Protein AF-K1TES2-F1 (afdb_monomer_lite)

Sequence (172 aa):
MFHPACIMICSFWRYPISSIPVFVVGKINDVRYAADLVERGLVDGVSMGRPLLADPDLPKKAYENRFDDITPCGSCGGRCITPEDPHHPVCKCHINPLVGHEYDYPFNPTDKPKKVLVIGAGPGGMYTAVTAAERGHDVTVWEKSKQIGGQLNLAVVSPGKQEMCKWLTHLN

Radius of gyration: 19.15 Å; chains: 1; bounding box: 44×34×57 Å

pLDDT: mean 88.58, std 12.47, range [30.67, 98.5]

Foldseek 3Di:
DDDVVQLVVQQVCCPDPDVDFFEDEDPPFAVVVQVVCCVVVSGVGYDDDQQCLLPVCVVVCVVVVVRLLRRTRQVPCPLQPDAPDPVDRQRAGPRDRCRSVVPVDDQAADPDAEEEEQEALASVSLVVQVSSVVSPHNYDYDHPDPAHHPCNVVVCVDPPRVSSVSNSVSSD

Organism: NCBI:txid408170

Structure (mmCIF, N/CA/C/O backbone):
data_AF-K1TES2-F1
#
_entry.id   AF-K1TES2-F1
#
loop_
_atom_site.group_PDB
_atom_site.id
_atom_site.type_symbol
_atom_site.label_atom_id
_atom_site.label_alt_id
_atom_site.label_comp_id
_atom_site.label_asym_id
_atom_site.label_entity_id
_atom_site.label_seq_id
_atom_site.pdbx_PDB_ins_code
_atom_site.Cartn_x
_atom_site.Cartn_y
_atom_site.Cartn_z
_atom_site.occupancy
_atom_site.B_iso_or_equiv
_atom_site.auth_seq_id
_atom_site.auth_comp_id
_atom_site.auth_asym_id
_atom_site.auth_atom_id
_atom_site.pdbx_PDB_model_num
ATOM 1 N N . MET A 1 1 ? 1.939 5.798 -16.147 1.00 30.67 1 MET A N 1
ATOM 2 C CA . MET A 1 1 ? 2.186 5.066 -17.406 1.00 30.67 1 MET A CA 1
ATOM 3 C C . MET A 1 1 ? 3.681 4.935 -17.605 1.00 30.67 1 MET A C 1
ATOM 5 O O . MET A 1 1 ? 4.369 5.948 -17.538 1.00 30.67 1 MET A O 1
ATOM 9 N N . PHE A 1 2 ? 4.181 3.711 -17.772 1.00 42.91 2 PHE A N 1
ATOM 10 C CA . PHE A 1 2 ? 5.561 3.496 -18.204 1.00 42.91 2 PHE A CA 1
ATOM 11 C C . PHE A 1 2 ? 5.757 4.035 -19.613 1.00 42.91 2 PHE A C 1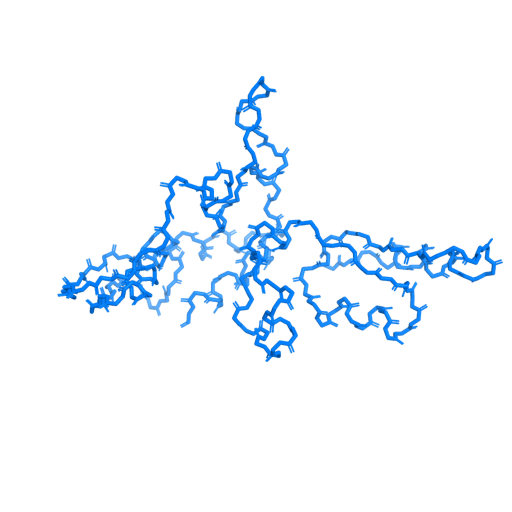
ATOM 13 O O . PHE A 1 2 ? 4.861 3.917 -20.445 1.00 42.91 2 PHE A O 1
ATOM 20 N N . HIS A 1 3 ? 6.920 4.625 -19.874 1.00 42.88 3 HIS A N 1
ATOM 21 C CA . HIS A 1 3 ? 7.287 4.973 -21.235 1.00 42.88 3 HIS A CA 1
ATOM 22 C C . HIS A 1 3 ? 7.617 3.663 -21.979 1.00 42.88 3 HIS A C 1
ATOM 24 O O . HIS A 1 3 ? 8.470 2.913 -21.492 1.00 42.88 3 HIS A O 1
ATOM 30 N N . PRO A 1 4 ? 6.971 3.358 -23.121 1.00 50.88 4 PRO A N 1
ATOM 31 C CA . PRO A 1 4 ? 7.152 2.096 -23.853 1.00 50.88 4 PRO A CA 1
ATOM 32 C C . PRO A 1 4 ? 8.612 1.792 -24.233 1.00 50.88 4 PRO A C 1
ATOM 34 O O . PRO A 1 4 ? 8.961 0.639 -24.474 1.00 50.88 4 PRO A O 1
ATOM 37 N N . ALA A 1 5 ? 9.491 2.799 -24.208 1.00 51.03 5 ALA A N 1
ATOM 38 C CA . ALA A 1 5 ? 10.917 2.645 -24.472 1.00 51.03 5 ALA A CA 1
ATOM 39 C C . ALA A 1 5 ? 11.653 1.709 -23.492 1.00 51.03 5 ALA A C 1
ATOM 41 O O . ALA A 1 5 ? 12.502 0.947 -23.935 1.00 51.03 5 ALA A O 1
ATOM 42 N N . CYS A 1 6 ? 11.347 1.716 -22.186 1.00 53.38 6 CYS A N 1
ATOM 43 C CA . CYS A 1 6 ? 12.085 0.871 -21.225 1.00 53.38 6 CYS A CA 1
ATOM 44 C C . CYS A 1 6 ? 11.848 -0.626 -21.461 1.00 53.38 6 CYS A C 1
ATOM 46 O O . CYS A 1 6 ? 12.781 -1.419 -21.394 1.00 53.38 6 CYS A O 1
ATOM 48 N N . ILE A 1 7 ? 10.610 -1.004 -21.780 1.00 57.88 7 ILE A N 1
ATOM 49 C CA . ILE A 1 7 ? 10.246 -2.399 -22.054 1.00 57.88 7 ILE A CA 1
ATOM 50 C C . ILE A 1 7 ? 10.848 -2.841 -23.392 1.00 57.88 7 ILE A C 1
ATOM 52 O O . ILE A 1 7 ? 11.415 -3.927 -23.469 1.00 57.88 7 ILE A O 1
ATOM 56 N N . MET A 1 8 ? 10.813 -1.971 -24.412 1.00 55.56 8 MET A N 1
ATOM 57 C CA . MET A 1 8 ? 11.475 -2.230 -25.696 1.00 55.56 8 MET A CA 1
ATOM 58 C C . MET A 1 8 ? 12.976 -2.482 -25.544 1.00 55.56 8 MET A C 1
ATOM 60 O O . MET A 1 8 ? 13.496 -3.393 -26.181 1.00 55.56 8 MET A O 1
ATOM 64 N N . ILE A 1 9 ? 13.667 -1.713 -24.696 1.00 60.56 9 ILE A N 1
ATOM 65 C CA . ILE A 1 9 ? 15.099 -1.918 -24.440 1.00 60.56 9 ILE A CA 1
ATOM 66 C C . ILE A 1 9 ? 15.332 -3.302 -23.824 1.00 60.56 9 ILE A C 1
ATOM 68 O O . ILE A 1 9 ? 16.190 -4.036 -24.300 1.00 60.56 9 ILE A O 1
ATOM 72 N N . CYS A 1 10 ? 14.557 -3.708 -22.818 1.00 57.56 10 CYS A N 1
ATOM 73 C CA . CYS A 1 10 ? 14.738 -5.026 -22.206 1.00 57.56 10 CYS A CA 1
ATOM 74 C C . CYS A 1 10 ? 14.479 -6.181 -23.185 1.00 57.56 10 CYS A C 1
ATOM 76 O O . CYS A 1 10 ? 15.284 -7.109 -23.251 1.00 57.56 10 CYS A O 1
ATOM 78 N N . SER A 1 11 ? 13.416 -6.102 -23.991 1.00 58.41 11 SER A N 1
ATOM 79 C CA . SER A 1 11 ? 13.131 -7.125 -25.007 1.00 58.41 11 SER A CA 1
ATOM 80 C C . SER A 1 11 ? 14.203 -7.179 -26.097 1.00 58.41 11 SER A C 1
ATOM 82 O O . SER A 1 11 ? 14.549 -8.264 -26.552 1.00 58.41 11 SER A O 1
ATOM 84 N N . PHE A 1 12 ? 14.779 -6.031 -26.467 1.00 58.91 12 PHE A N 1
ATOM 85 C CA . PHE A 1 12 ? 15.904 -5.956 -27.400 1.00 58.91 12 PHE A CA 1
ATOM 86 C C . PHE A 1 12 ? 17.166 -6.646 -26.856 1.00 58.91 12 PHE A C 1
ATOM 88 O O . PHE A 1 12 ? 17.867 -7.324 -27.602 1.00 58.91 12 PHE A O 1
ATOM 95 N N . TRP A 1 13 ? 17.445 -6.516 -25.554 1.00 60.88 13 TRP A N 1
ATOM 96 C CA . TRP A 1 13 ? 18.624 -7.120 -24.918 1.00 60.88 13 TRP A CA 1
ATOM 97 C C . TRP A 1 13 ? 18.506 -8.627 -24.671 1.00 60.88 13 TRP A C 1
ATOM 99 O O . TRP A 1 13 ? 19.530 -9.309 -24.655 1.00 60.88 13 TRP A O 1
ATOM 109 N N . ARG A 1 14 ? 17.289 -9.160 -24.501 1.00 67.00 14 ARG A N 1
ATOM 110 C CA . ARG A 1 14 ? 17.082 -10.573 -24.151 1.00 67.00 14 ARG A CA 1
ATOM 111 C C . ARG A 1 14 ? 17.376 -11.530 -25.309 1.00 67.00 14 ARG A C 1
ATOM 113 O O . ARG A 1 14 ? 17.912 -12.595 -25.060 1.00 67.00 14 ARG A O 1
ATOM 120 N N . TYR A 1 15 ? 17.081 -11.165 -26.558 1.00 52.62 15 TYR A N 1
ATOM 121 C CA . TYR A 1 15 ? 17.402 -11.964 -27.754 1.00 52.62 15 TYR A CA 1
ATOM 122 C C . TYR A 1 15 ? 17.360 -11.044 -28.986 1.00 52.62 15 TYR A C 1
ATOM 124 O O . TYR A 1 15 ? 16.331 -10.396 -29.183 1.00 52.62 15 TYR A O 1
ATOM 132 N N . PRO A 1 16 ? 18.422 -10.935 -29.820 1.00 59.19 16 PRO A N 1
ATOM 133 C CA . PRO A 1 16 ? 19.501 -11.903 -30.086 1.00 59.19 16 PRO A CA 1
ATOM 134 C C . PRO A 1 16 ? 20.865 -11.596 -29.422 1.00 59.19 16 PRO A C 1
ATOM 136 O O . PRO A 1 16 ? 21.894 -12.070 -29.896 1.00 59.19 16 PRO A O 1
ATOM 139 N N . ILE A 1 17 ? 20.911 -10.765 -28.375 1.00 64.31 17 ILE A N 1
ATOM 140 C CA . ILE A 1 17 ? 22.169 -10.133 -27.930 1.00 64.31 17 ILE A CA 1
ATOM 141 C C . ILE A 1 17 ? 22.937 -10.959 -26.882 1.00 64.31 17 ILE A C 1
ATOM 143 O O . ILE A 1 17 ? 24.167 -10.932 -26.883 1.00 64.31 17 ILE A O 1
ATOM 147 N N . SER A 1 18 ? 22.262 -11.690 -25.987 1.00 69.44 18 SER A N 1
ATOM 148 C CA . SER A 1 18 ? 22.930 -12.431 -24.905 1.00 69.44 18 SER A CA 1
ATOM 149 C C . SER A 1 18 ? 22.073 -13.572 -24.346 1.00 69.44 18 SER A C 1
ATOM 151 O O . SER A 1 18 ? 20.858 -13.451 -24.267 1.00 69.44 18 SER A O 1
ATOM 153 N N . SER A 1 19 ? 22.705 -14.664 -23.903 1.00 81.88 19 SER A N 1
ATOM 154 C CA . SER A 1 19 ? 22.060 -15.796 -23.212 1.00 81.88 19 SER A CA 1
ATOM 155 C C . SER A 1 19 ? 21.963 -15.613 -21.687 1.00 81.88 19 SER A C 1
ATOM 157 O O . SER A 1 19 ? 21.669 -16.566 -20.965 1.00 81.88 19 SER A O 1
ATOM 159 N N . ILE A 1 2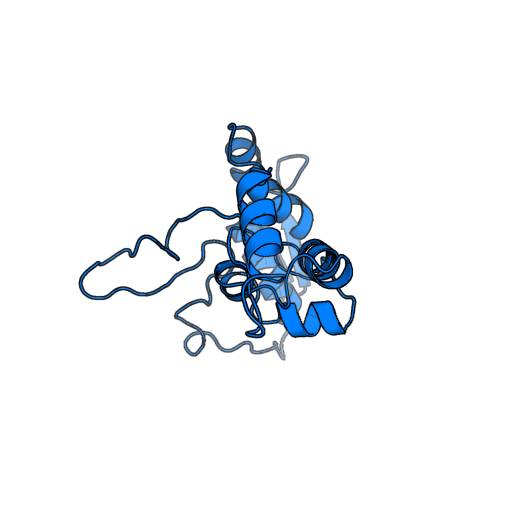0 ? 22.286 -14.422 -21.178 1.00 88.31 20 ILE A N 1
ATOM 160 C CA . ILE A 1 20 ? 22.260 -14.090 -19.749 1.00 88.31 20 ILE A CA 1
ATOM 161 C C . ILE A 1 20 ? 20.842 -13.635 -19.362 1.00 88.31 20 ILE A C 1
ATOM 163 O O . ILE A 1 20 ? 20.296 -12.781 -20.061 1.00 88.31 20 ILE A O 1
ATOM 167 N N . PRO A 1 21 ? 20.259 -14.125 -18.246 1.00 89.62 21 PRO A N 1
ATOM 168 C CA . PRO A 1 21 ? 18.942 -13.684 -17.787 1.00 89.62 21 PRO A CA 1
ATOM 169 C C . PRO A 1 21 ? 18.858 -12.166 -17.562 1.00 89.62 21 PRO A C 1
ATOM 171 O O . PRO A 1 21 ? 19.693 -11.582 -16.868 1.00 89.62 21 PRO A O 1
ATOM 174 N N . VAL A 1 22 ? 17.816 -11.533 -18.101 1.00 89.31 22 VAL A N 1
ATOM 175 C CA . VAL A 1 22 ? 17.568 -10.089 -18.020 1.00 89.31 22 VAL A CA 1
ATOM 176 C C . VAL A 1 22 ? 16.434 -9.792 -17.042 1.00 89.31 22 VAL A C 1
ATOM 178 O O . VAL A 1 22 ? 15.287 -10.189 -17.250 1.00 89.31 22 VAL A O 1
ATOM 181 N N . PHE A 1 23 ? 16.749 -9.021 -16.001 1.00 92.56 23 PHE A N 1
ATOM 182 C CA . PHE A 1 23 ? 15.780 -8.526 -15.024 1.00 92.56 23 PHE A CA 1
ATOM 183 C C . PHE A 1 23 ? 15.518 -7.037 -15.237 1.00 92.56 23 PHE A C 1
ATOM 185 O O . PHE A 1 23 ? 16.452 -6.263 -15.450 1.00 92.56 23 PHE A O 1
ATOM 192 N N . VAL A 1 24 ? 14.256 -6.619 -15.128 1.00 93.00 24 VAL A N 1
ATOM 193 C CA . VAL A 1 24 ? 13.871 -5.205 -15.242 1.00 93.00 24 VAL A CA 1
ATOM 194 C C . VAL A 1 24 ? 13.503 -4.603 -13.891 1.00 93.00 24 VAL A C 1
ATOM 196 O O . VAL A 1 24 ? 12.907 -5.248 -13.027 1.00 93.00 24 VAL A O 1
ATOM 199 N N . VAL A 1 25 ? 13.839 -3.326 -13.737 1.00 91.81 25 VAL A N 1
ATOM 200 C CA . VAL A 1 25 ? 13.379 -2.450 -12.657 1.00 91.81 25 VAL A CA 1
ATOM 201 C C . VAL A 1 25 ? 12.670 -1.239 -13.250 1.00 91.81 25 VAL A C 1
ATOM 203 O O . VAL A 1 25 ? 12.761 -0.947 -14.438 1.00 91.81 25 VAL A O 1
ATOM 206 N N . GLY A 1 26 ? 12.007 -0.484 -12.382 1.00 87.94 26 GLY A N 1
ATOM 207 C CA . GLY A 1 26 ? 11.361 0.768 -12.738 1.00 87.94 26 GLY A CA 1
ATOM 208 C C . GLY A 1 26 ? 9.896 0.670 -12.391 1.00 87.94 26 GLY A C 1
ATOM 209 O O . GLY A 1 26 ? 9.126 0.142 -13.165 1.00 87.94 26 GLY A O 1
ATOM 210 N N . LYS A 1 27 ? 9.522 1.174 -11.208 1.00 89.62 27 LYS A N 1
ATOM 211 C CA . LYS A 1 27 ? 8.138 1.413 -10.735 1.00 89.62 27 LYS A CA 1
ATOM 212 C C . LYS A 1 27 ? 7.099 0.326 -11.114 1.00 89.62 27 LYS A C 1
ATOM 214 O O . LYS A 1 27 ? 5.922 0.632 -11.291 1.00 89.62 27 LYS A O 1
ATOM 219 N N . ILE A 1 28 ? 7.517 -0.937 -11.204 1.00 93.00 28 ILE A N 1
ATOM 220 C CA . ILE A 1 28 ? 6.622 -2.086 -11.315 1.00 93.00 28 ILE A CA 1
ATOM 221 C C . ILE A 1 28 ? 6.178 -2.399 -9.889 1.00 93.00 28 ILE A C 1
ATOM 223 O O . ILE A 1 28 ? 6.933 -2.972 -9.109 1.00 93.00 28 ILE A O 1
ATOM 227 N N . ASN A 1 29 ? 4.989 -1.915 -9.535 1.00 91.31 29 ASN A N 1
ATOM 228 C CA . ASN A 1 29 ? 4.431 -2.035 -8.185 1.00 91.31 29 ASN A CA 1
ATOM 229 C C . ASN A 1 29 ? 3.300 -3.072 -8.092 1.00 91.31 29 ASN A C 1
ATOM 231 O O . ASN A 1 29 ? 2.803 -3.305 -6.999 1.00 91.31 29 ASN A O 1
ATOM 235 N N . ASP A 1 30 ? 2.851 -3.625 -9.222 1.00 91.94 30 ASP A N 1
ATOM 236 C CA . ASP A 1 30 ? 1.795 -4.641 -9.284 1.00 91.94 30 ASP A CA 1
ATOM 237 C C . ASP A 1 30 ? 2.423 -5.966 -9.733 1.00 91.94 30 ASP A C 1
ATOM 239 O O . ASP A 1 30 ? 3.073 -6.027 -10.781 1.00 91.94 30 ASP A O 1
ATOM 243 N N . VAL A 1 31 ? 2.248 -7.011 -8.923 1.00 94.31 31 VAL A N 1
ATOM 244 C CA . VAL A 1 31 ? 2.795 -8.353 -9.174 1.00 94.31 31 VAL A CA 1
ATOM 245 C C . VAL A 1 31 ? 2.175 -9.026 -10.394 1.00 94.31 31 VAL A C 1
ATOM 247 O O . VAL A 1 31 ? 2.867 -9.764 -11.086 1.00 94.31 31 VAL A O 1
ATOM 250 N N . ARG A 1 32 ? 0.916 -8.721 -10.725 1.00 94.00 32 ARG A N 1
ATOM 251 C CA . ARG A 1 32 ? 0.248 -9.240 -11.927 1.00 94.00 32 ARG A CA 1
ATOM 252 C C . ARG A 1 32 ? 0.834 -8.604 -13.175 1.00 94.00 32 ARG A C 1
ATOM 254 O O . ARG A 1 32 ? 1.065 -9.281 -14.166 1.00 94.00 32 ARG A O 1
ATOM 261 N N . TYR A 1 33 ? 1.143 -7.309 -13.106 1.00 93.62 33 TYR A N 1
ATOM 262 C CA . TYR A 1 33 ? 1.861 -6.649 -14.192 1.00 93.62 33 TYR A CA 1
ATOM 263 C C . TYR A 1 33 ? 3.288 -7.191 -14.334 1.00 93.62 33 TYR A C 1
ATOM 265 O O . TYR A 1 33 ? 3.769 -7.364 -15.447 1.00 93.62 33 TYR A O 1
ATOM 273 N N . ALA A 1 34 ? 3.965 -7.499 -13.225 1.00 94.69 34 ALA A N 1
ATOM 274 C CA . ALA A 1 34 ? 5.268 -8.152 -13.282 1.00 94.69 34 ALA A CA 1
ATOM 275 C C . ALA A 1 34 ? 5.198 -9.542 -13.935 1.00 94.69 34 ALA A C 1
ATOM 277 O O . ALA A 1 34 ? 6.045 -9.851 -14.770 1.00 94.69 34 ALA A O 1
ATOM 278 N N . ALA A 1 35 ? 4.180 -10.339 -13.593 1.00 93.75 35 ALA A N 1
ATOM 279 C CA . ALA A 1 35 ? 3.927 -11.638 -14.208 1.00 93.75 35 ALA A CA 1
ATOM 280 C C . ALA A 1 35 ? 3.669 -11.509 -15.717 1.00 93.75 35 ALA A C 1
ATOM 282 O O . ALA A 1 35 ? 4.347 -12.180 -16.487 1.00 93.75 35 ALA A O 1
ATOM 283 N N . ASP A 1 36 ? 2.814 -10.570 -16.147 1.00 94.75 36 ASP A N 1
ATOM 284 C CA . ASP A 1 36 ? 2.538 -10.304 -17.573 1.00 94.75 36 ASP A CA 1
ATOM 285 C C . ASP A 1 36 ? 3.825 -10.052 -18.376 1.00 94.75 36 ASP A C 1
ATOM 287 O O . ASP A 1 36 ? 4.009 -10.596 -19.465 1.00 94.75 36 ASP A O 1
ATOM 291 N N . LEU A 1 37 ? 4.766 -9.269 -17.833 1.00 92.38 37 LEU A N 1
ATOM 292 C CA . LEU A 1 37 ? 6.041 -8.987 -18.505 1.00 92.38 37 LEU A CA 1
ATOM 293 C C . LEU A 1 37 ? 6.899 -10.247 -18.706 1.00 92.38 37 LEU A C 1
ATOM 295 O O . LEU A 1 37 ? 7.565 -10.378 -19.740 1.00 92.38 37 LEU A O 1
ATOM 299 N N . VAL A 1 38 ? 6.901 -11.150 -17.724 1.00 93.19 38 VAL A N 1
ATOM 300 C CA . VAL A 1 38 ? 7.660 -12.407 -17.778 1.00 93.19 38 VAL A CA 1
ATOM 301 C C . VAL A 1 38 ? 6.978 -13.401 -18.718 1.00 93.19 38 VAL A C 1
ATOM 303 O O . VAL A 1 38 ? 7.634 -13.945 -19.607 1.00 93.19 38 VAL A O 1
ATOM 306 N N . GLU A 1 39 ? 5.662 -13.583 -18.582 1.00 94.75 39 GLU A N 1
ATOM 307 C CA . GLU A 1 39 ? 4.845 -14.498 -19.392 1.00 94.75 39 GLU A CA 1
ATOM 308 C C . GLU A 1 39 ? 4.877 -14.141 -20.880 1.00 94.75 39 GLU A C 1
ATOM 310 O O . GLU A 1 39 ? 4.958 -15.019 -21.737 1.00 94.75 39 GLU A O 1
ATOM 315 N N . ARG A 1 40 ? 4.903 -12.845 -21.206 1.00 90.94 40 ARG A N 1
ATOM 316 C CA . ARG A 1 40 ? 5.030 -12.356 -22.588 1.00 90.94 40 ARG A CA 1
ATOM 317 C C . ARG A 1 40 ? 6.438 -12.486 -23.164 1.00 90.94 40 ARG A C 1
ATOM 319 O O . ARG A 1 40 ? 6.673 -12.047 -24.289 1.00 90.94 40 ARG A O 1
ATOM 326 N N . GLY A 1 41 ? 7.390 -13.032 -22.412 1.00 88.38 41 GLY A N 1
ATOM 327 C CA . GLY A 1 41 ? 8.756 -13.209 -22.885 1.00 88.38 41 GLY A CA 1
ATOM 328 C C . GLY A 1 41 ? 9.543 -11.897 -23.005 1.00 88.38 41 GLY A C 1
ATOM 329 O O . GLY A 1 41 ? 10.608 -11.881 -23.620 1.00 88.38 41 GLY A O 1
ATOM 330 N N . LEU A 1 42 ? 9.097 -10.800 -22.383 1.00 87.50 42 LEU A N 1
ATOM 331 C CA . LEU A 1 42 ? 9.780 -9.504 -22.500 1.00 87.50 42 LEU A CA 1
ATOM 332 C C . LEU A 1 42 ? 11.027 -9.420 -21.612 1.00 87.50 42 LEU A C 1
ATOM 334 O O . LEU A 1 42 ? 11.984 -8.738 -21.977 1.00 87.50 42 LEU A O 1
ATOM 338 N N . VAL A 1 43 ? 11.003 -10.109 -20.466 1.00 90.38 43 VAL A N 1
ATOM 339 C CA . VAL A 1 43 ? 12.072 -10.174 -19.452 1.00 90.38 43 VAL A CA 1
ATOM 340 C C . VAL A 1 43 ? 12.111 -11.551 -18.786 1.00 90.38 43 VAL A C 1
ATOM 342 O O . VAL A 1 43 ? 11.091 -12.239 -18.740 1.00 90.38 43 VAL A O 1
ATOM 345 N N . ASP A 1 44 ? 13.269 -11.966 -18.272 1.00 92.00 44 ASP A N 1
ATOM 346 C CA . ASP A 1 44 ? 13.410 -13.211 -17.497 1.00 92.00 44 ASP A CA 1
ATOM 347 C C . ASP A 1 44 ? 12.930 -13.044 -16.050 1.00 92.00 44 ASP A C 1
ATOM 349 O O . ASP A 1 44 ? 12.574 -14.019 -15.393 1.00 92.00 44 ASP A O 1
ATOM 353 N N . GLY A 1 45 ? 12.883 -11.805 -15.559 1.00 93.44 45 GLY A N 1
ATOM 354 C CA . GLY A 1 45 ? 12.347 -11.500 -14.243 1.00 93.44 45 GLY A CA 1
ATOM 355 C C . GLY A 1 45 ? 12.139 -10.011 -13.997 1.00 93.44 45 GLY A C 1
ATOM 356 O O . GLY A 1 45 ? 12.538 -9.143 -14.779 1.00 93.44 45 GLY A O 1
ATOM 357 N N . VAL A 1 46 ? 11.508 -9.710 -12.866 1.00 95.06 46 VAL A N 1
ATOM 358 C CA . VAL A 1 46 ? 11.256 -8.345 -12.401 1.00 95.06 46 VAL A CA 1
ATOM 359 C C . VAL A 1 46 ? 11.857 -8.183 -11.017 1.00 95.06 46 VAL A C 1
ATOM 361 O O . VAL A 1 46 ? 11.615 -8.995 -10.129 1.00 95.06 46 VAL A O 1
ATOM 364 N N . SER A 1 47 ? 12.620 -7.111 -10.825 1.00 94.69 47 SER A N 1
ATOM 365 C CA . SER A 1 47 ? 13.150 -6.741 -9.518 1.00 94.69 47 SER A CA 1
ATOM 366 C C . SER A 1 47 ? 12.309 -5.619 -8.903 1.00 94.69 47 SER A C 1
ATOM 368 O O . SER A 1 47 ? 12.103 -4.553 -9.496 1.00 94.69 47 SER A O 1
ATOM 370 N N . MET A 1 48 ? 11.799 -5.871 -7.696 1.00 94.75 48 MET A N 1
ATOM 371 C CA . MET A 1 48 ? 10.983 -4.935 -6.924 1.00 94.75 48 MET A CA 1
ATOM 372 C C . MET A 1 48 ? 11.735 -4.500 -5.668 1.00 94.75 48 MET A C 1
ATOM 374 O O . MET A 1 48 ? 12.013 -5.315 -4.803 1.00 94.75 48 MET A O 1
ATOM 378 N N . GLY A 1 49 ? 12.037 -3.205 -5.548 1.00 94.12 49 GLY A N 1
ATOM 379 C CA . GLY A 1 49 ? 12.633 -2.632 -4.331 1.00 94.12 49 GLY A CA 1
ATOM 380 C C . GLY A 1 49 ? 11.578 -2.024 -3.406 1.00 94.12 49 GLY A C 1
ATOM 381 O O . GLY A 1 49 ? 11.126 -2.631 -2.446 1.00 94.12 49 GLY A O 1
ATOM 382 N N . ARG A 1 50 ? 11.132 -0.802 -3.723 1.00 95.12 50 ARG A N 1
ATOM 383 C CA . ARG A 1 50 ? 10.168 -0.045 -2.898 1.00 95.12 50 ARG A CA 1
ATOM 384 C C . ARG A 1 50 ? 8.835 -0.761 -2.605 1.00 95.12 50 ARG A C 1
ATOM 386 O O . ARG A 1 50 ? 8.310 -0.508 -1.525 1.00 95.12 50 ARG A O 1
ATOM 393 N N . PRO A 1 51 ? 8.268 -1.610 -3.490 1.00 95.56 51 PRO A N 1
ATOM 394 C CA 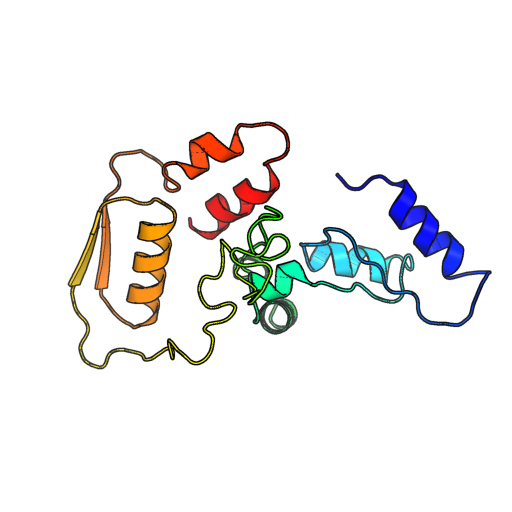. PRO A 1 51 ? 7.124 -2.448 -3.128 1.00 95.56 51 PRO A CA 1
ATOM 395 C C . PRO A 1 51 ? 7.383 -3.333 -1.906 1.00 95.56 51 PRO A C 1
ATOM 397 O O . PRO A 1 51 ? 6.538 -3.363 -1.025 1.00 95.56 51 PRO A O 1
ATOM 400 N N . LEU A 1 52 ? 8.574 -3.930 -1.783 1.00 95.62 52 LEU A N 1
ATOM 401 C CA . LEU A 1 52 ? 8.945 -4.753 -0.624 1.00 95.62 52 LEU A CA 1
ATOM 402 C C . LEU A 1 52 ? 9.146 -3.930 0.657 1.00 95.62 52 LEU A C 1
ATOM 404 O O . LEU A 1 52 ? 8.920 -4.430 1.750 1.00 95.62 52 LEU A O 1
ATOM 408 N N . LEU A 1 53 ? 9.528 -2.651 0.541 1.00 95.81 53 LEU A N 1
ATOM 409 C CA . LEU A 1 53 ? 9.550 -1.744 1.698 1.00 95.81 53 LEU A CA 1
ATOM 410 C C . LEU A 1 53 ? 8.131 -1.415 2.181 1.00 95.81 53 LEU A C 1
ATOM 412 O O . LEU A 1 53 ? 7.905 -1.246 3.374 1.00 95.81 53 LEU A O 1
ATOM 416 N N . ALA A 1 54 ? 7.181 -1.263 1.256 1.00 95.31 54 ALA A N 1
ATOM 417 C CA . ALA A 1 54 ? 5.785 -1.008 1.600 1.00 95.31 54 ALA A CA 1
ATOM 418 C C . ALA A 1 54 ? 5.092 -2.260 2.158 1.00 95.31 54 ALA A C 1
ATOM 420 O O . ALA A 1 54 ? 4.272 -2.124 3.060 1.00 95.31 54 ALA A O 1
ATOM 421 N N . ASP A 1 55 ? 5.441 -3.441 1.650 1.00 95.88 55 ASP A N 1
ATOM 422 C CA . ASP A 1 55 ? 4.881 -4.718 2.075 1.00 95.88 55 ASP A CA 1
ATOM 423 C C . ASP A 1 55 ? 5.939 -5.837 2.013 1.00 95.88 55 ASP A C 1
ATOM 425 O O . ASP A 1 55 ? 6.220 -6.357 0.925 1.00 95.88 55 ASP A O 1
ATOM 429 N N . PRO A 1 56 ? 6.541 -6.226 3.150 1.00 95.50 56 PRO A N 1
ATOM 430 C CA . PRO A 1 56 ? 7.528 -7.303 3.175 1.00 95.50 56 PRO A CA 1
ATOM 431 C C . PRO A 1 56 ? 6.911 -8.677 2.864 1.00 95.50 56 PRO A C 1
ATOM 433 O O . PRO A 1 56 ? 7.608 -9.556 2.360 1.00 95.50 56 PRO A O 1
ATOM 436 N N . ASP A 1 57 ? 5.604 -8.851 3.092 1.00 95.75 57 ASP A N 1
ATOM 437 C CA . ASP A 1 57 ? 4.873 -10.092 2.822 1.00 95.75 57 ASP A CA 1
ATOM 438 C C . ASP A 1 57 ? 4.362 -10.179 1.376 1.00 95.75 57 ASP A C 1
ATOM 440 O O . ASP A 1 57 ? 3.720 -11.165 1.009 1.00 95.75 57 ASP A O 1
ATOM 444 N N . LEU A 1 58 ? 4.660 -9.191 0.524 1.00 96.69 58 LEU A N 1
ATOM 445 C CA . LEU A 1 58 ? 4.220 -9.152 -0.874 1.00 96.69 58 LEU A CA 1
ATOM 446 C C . LEU A 1 58 ? 4.469 -10.471 -1.629 1.00 96.69 58 LEU A C 1
ATOM 448 O O . LEU A 1 58 ? 3.526 -10.945 -2.266 1.00 96.69 58 LEU A O 1
ATOM 452 N N . PRO A 1 59 ? 5.657 -11.117 -1.568 1.00 95.62 59 PRO A N 1
ATOM 453 C CA . PRO A 1 59 ? 5.875 -12.384 -2.269 1.00 95.62 59 PRO A CA 1
ATOM 454 C C . PRO A 1 59 ? 4.971 -13.506 -1.751 1.00 95.62 59 PRO A C 1
ATOM 456 O O . PRO A 1 59 ? 4.429 -14.277 -2.541 1.00 95.62 59 PRO A O 1
ATOM 459 N N . LYS A 1 60 ? 4.773 -13.569 -0.429 1.00 97.62 60 LYS A N 1
ATOM 460 C CA . LYS A 1 60 ? 3.914 -14.564 0.219 1.00 97.62 60 LYS A CA 1
ATOM 461 C C . LYS A 1 60 ? 2.451 -14.354 -0.168 1.00 97.62 60 LYS A C 1
ATOM 463 O O . LYS A 1 60 ? 1.804 -15.287 -0.630 1.00 97.62 60 LYS A O 1
ATOM 468 N N . LYS A 1 61 ? 1.948 -13.122 -0.055 1.00 97.38 61 LYS A N 1
ATOM 469 C CA . LYS A 1 61 ? 0.576 -12.755 -0.437 1.00 97.38 61 LYS A CA 1
ATOM 470 C C . LYS A 1 61 ? 0.313 -13.022 -1.918 1.00 97.38 61 LYS A C 1
ATOM 472 O O . LYS A 1 61 ? -0.731 -13.566 -2.262 1.00 97.38 61 LYS A O 1
ATOM 477 N N . ALA A 1 62 ? 1.270 -12.699 -2.790 1.00 95.88 62 ALA A N 1
ATOM 478 C CA . ALA A 1 62 ? 1.169 -12.990 -4.218 1.00 95.88 62 ALA A CA 1
ATOM 479 C C . ALA A 1 62 ? 1.103 -14.501 -4.493 1.00 95.88 62 ALA A C 1
ATOM 481 O O . ALA A 1 62 ? 0.261 -14.937 -5.272 1.00 95.88 62 ALA A O 1
ATOM 482 N N . TYR A 1 63 ? 1.942 -15.297 -3.823 1.00 95.88 63 TYR A N 1
ATOM 483 C CA . TYR A 1 63 ? 1.919 -16.759 -3.927 1.00 95.88 63 TYR A CA 1
ATOM 484 C C . TYR A 1 63 ? 0.590 -17.363 -3.439 1.00 95.88 63 TYR A C 1
ATOM 486 O O . TYR A 1 63 ? 0.069 -18.299 -4.039 1.00 95.88 63 TYR A O 1
ATOM 494 N N . GLU A 1 64 ? 0.003 -16.785 -2.390 1.00 97.38 64 GLU A N 1
ATOM 495 C CA . GLU A 1 64 ? -1.304 -17.166 -1.837 1.00 97.38 64 GLU A CA 1
ATOM 496 C C . GLU A 1 64 ? -2.502 -16.604 -2.638 1.00 97.38 64 GLU A C 1
ATOM 498 O O . GLU A 1 64 ? -3.647 -16.808 -2.242 1.00 97.38 64 GLU A O 1
ATOM 503 N N . ASN A 1 65 ? -2.273 -15.908 -3.762 1.00 95.81 65 ASN A N 1
ATOM 504 C CA . ASN A 1 65 ? -3.291 -15.204 -4.562 1.00 95.81 65 ASN A CA 1
ATOM 505 C C . ASN A 1 65 ? -4.078 -14.118 -3.802 1.00 95.81 65 ASN A C 1
ATOM 507 O O . ASN A 1 65 ? -5.169 -13.716 -4.210 1.00 95.81 65 ASN A O 1
ATOM 511 N N . ARG A 1 66 ? -3.518 -13.596 -2.711 1.00 95.56 66 ARG A N 1
ATOM 512 C CA . ARG A 1 66 ? -4.099 -12.533 -1.880 1.00 95.56 66 ARG A CA 1
ATOM 513 C C . ARG A 1 66 ? -3.686 -11.154 -2.388 1.00 95.56 66 ARG A C 1
ATOM 515 O O . ARG A 1 66 ? -3.024 -10.389 -1.692 1.00 95.56 66 ARG A O 1
ATOM 522 N N . PHE A 1 67 ? -4.023 -10.853 -3.639 1.00 92.62 67 PHE A N 1
ATOM 523 C CA . PHE A 1 67 ? -3.534 -9.647 -4.317 1.00 92.62 67 PHE A CA 1
ATOM 524 C C . PHE A 1 67 ? -4.055 -8.342 -3.705 1.00 92.62 67 PHE A C 1
ATOM 526 O O . PHE A 1 67 ? -3.319 -7.358 -3.680 1.00 92.62 67 PHE A O 1
ATOM 533 N N . ASP A 1 68 ? -5.287 -8.339 -3.197 1.00 91.31 68 ASP A N 1
ATOM 534 C CA . ASP A 1 68 ? -5.911 -7.148 -2.607 1.00 91.31 68 ASP A CA 1
ATOM 535 C C . ASP A 1 68 ? -5.351 -6.823 -1.205 1.00 91.31 68 ASP A C 1
ATOM 537 O O . ASP A 1 68 ? -5.365 -5.668 -0.776 1.00 91.31 68 ASP A O 1
ATOM 541 N N . ASP A 1 69 ? -4.744 -7.816 -0.544 1.00 92.88 69 ASP A N 1
ATOM 542 C CA . ASP A 1 69 ? -4.077 -7.667 0.757 1.00 92.88 69 ASP A CA 1
ATOM 543 C C . ASP A 1 69 ? -2.658 -7.086 0.632 1.00 92.88 69 ASP A C 1
ATOM 545 O O . ASP A 1 69 ? -2.001 -6.816 1.645 1.00 92.88 69 ASP A O 1
ATOM 549 N N . ILE A 1 70 ? -2.139 -6.940 -0.593 1.00 94.88 70 ILE A N 1
ATOM 550 C CA . ILE A 1 70 ? -0.802 -6.391 -0.826 1.00 94.88 70 ILE A CA 1
ATOM 551 C C . ILE A 1 70 ? -0.840 -4.881 -0.608 1.00 94.88 70 ILE A C 1
ATOM 553 O O . ILE A 1 70 ? -1.513 -4.152 -1.340 1.00 94.88 70 ILE A O 1
ATOM 557 N N . THR A 1 71 ? -0.054 -4.391 0.348 1.00 94.56 71 THR A N 1
ATOM 558 C CA . THR A 1 71 ? 0.020 -2.964 0.660 1.00 94.56 71 THR A CA 1
ATOM 559 C C . THR A 1 71 ? 0.741 -2.225 -0.477 1.00 94.56 71 THR A C 1
ATOM 561 O O . THR A 1 71 ? 1.942 -2.417 -0.701 1.00 94.56 71 THR A O 1
ATOM 564 N N . PRO A 1 72 ? 0.059 -1.344 -1.232 1.00 93.38 72 PRO A N 1
ATOM 565 C CA . PRO A 1 72 ? 0.612 -0.811 -2.470 1.00 93.38 72 PRO A CA 1
ATOM 566 C C . PRO A 1 72 ? 1.643 0.291 -2.209 1.00 93.38 72 PRO A C 1
ATOM 568 O O . PRO A 1 72 ? 1.379 1.262 -1.501 1.00 93.38 72 PRO A O 1
ATOM 571 N N . CYS A 1 73 ? 2.800 0.233 -2.878 1.00 94.62 73 CYS A N 1
ATOM 572 C CA . CYS A 1 73 ? 3.768 1.330 -2.845 1.00 94.62 73 CYS A CA 1
ATOM 573 C C . CYS A 1 73 ? 3.241 2.579 -3.576 1.00 94.62 73 CYS A C 1
ATOM 575 O O . CYS A 1 73 ? 3.145 2.616 -4.804 1.00 94.62 73 CYS A O 1
ATOM 577 N N . GLY A 1 74 ? 3.041 3.672 -2.838 1.00 92.00 74 GLY A N 1
ATOM 578 C CA . GLY A 1 74 ? 2.595 4.964 -3.378 1.00 92.00 74 GLY A CA 1
ATOM 579 C C . GLY A 1 74 ? 3.625 5.701 -4.245 1.00 92.00 74 GLY A C 1
ATOM 580 O O . GLY A 1 74 ? 3.363 6.807 -4.708 1.00 92.00 74 GLY A O 1
ATOM 581 N N . SER A 1 75 ? 4.815 5.124 -4.463 1.00 92.62 75 SER A N 1
ATOM 582 C CA . SER A 1 75 ? 5.889 5.698 -5.291 1.00 92.62 75 SER A CA 1
ATOM 583 C C . SER A 1 75 ? 6.282 7.135 -4.932 1.00 92.62 75 SER A C 1
ATOM 585 O O . SER A 1 75 ? 6.734 7.880 -5.796 1.00 92.62 75 SER A O 1
ATOM 587 N N . CYS A 1 76 ? 6.139 7.514 -3.662 1.00 90.88 76 CYS A N 1
ATOM 588 C CA . CYS A 1 76 ? 6.311 8.893 -3.207 1.00 90.88 76 CYS A CA 1
ATOM 589 C C . CYS A 1 76 ? 7.744 9.429 -3.335 1.00 90.88 76 CYS A C 1
ATOM 591 O O . CYS A 1 76 ? 7.930 10.637 -3.289 1.00 90.88 76 CYS A O 1
ATOM 593 N N . GLY A 1 77 ? 8.747 8.547 -3.446 1.00 88.00 77 GLY A N 1
ATOM 594 C CA . GLY A 1 77 ? 10.159 8.938 -3.515 1.00 88.00 77 GLY A CA 1
ATOM 595 C C . GLY A 1 77 ? 10.648 9.697 -2.279 1.00 88.00 77 GLY A C 1
ATOM 596 O O . GLY A 1 77 ? 11.643 10.398 -2.360 1.00 88.00 77 GLY A O 1
ATOM 597 N N . GLY A 1 78 ? 9.923 9.584 -1.161 1.00 87.00 78 GLY A N 1
ATOM 598 C CA . GLY A 1 78 ? 10.248 10.251 0.093 1.00 87.00 78 GLY A CA 1
ATOM 599 C C . GLY A 1 78 ? 11.406 9.566 0.808 1.00 87.00 78 GLY A C 1
ATOM 600 O O . GLY A 1 78 ? 12.481 9.390 0.251 1.00 87.00 78 GLY A O 1
ATOM 601 N N . ARG A 1 79 ? 11.186 9.132 2.049 1.00 89.56 79 ARG A N 1
ATOM 602 C CA . ARG A 1 79 ? 12.286 8.719 2.937 1.00 89.56 79 ARG A CA 1
ATOM 603 C C . ARG A 1 79 ? 12.964 7.391 2.590 1.00 89.56 79 ARG A C 1
ATOM 605 O O . ARG A 1 79 ? 13.994 7.063 3.160 1.00 89.56 79 ARG A O 1
ATOM 612 N N . CYS A 1 80 ? 12.431 6.664 1.609 1.00 91.50 80 CYS A N 1
ATOM 613 C CA . CYS A 1 80 ? 13.089 5.483 1.053 1.00 91.50 80 CYS A CA 1
ATOM 614 C C . CYS A 1 80 ? 14.229 5.836 0.084 1.00 91.50 80 CYS A C 1
ATOM 616 O O . CYS A 1 80 ? 15.064 4.984 -0.193 1.00 91.50 80 CYS A O 1
ATOM 618 N N . ILE A 1 81 ? 14.248 7.066 -0.448 1.00 89.50 81 ILE A N 1
ATOM 619 C CA . ILE A 1 81 ? 15.276 7.563 -1.378 1.00 89.50 81 ILE A CA 1
ATOM 620 C C . ILE A 1 81 ? 16.004 8.768 -0.778 1.00 89.50 81 ILE A C 1
ATOM 622 O O . ILE A 1 81 ? 17.218 8.875 -0.895 1.00 89.50 81 ILE A O 1
ATOM 626 N N . THR A 1 82 ? 15.265 9.680 -0.146 1.00 86.12 82 THR A N 1
ATOM 627 C CA . THR A 1 82 ? 15.802 10.897 0.467 1.00 86.12 82 THR A CA 1
ATOM 628 C C . THR A 1 82 ? 15.909 10.707 1.981 1.00 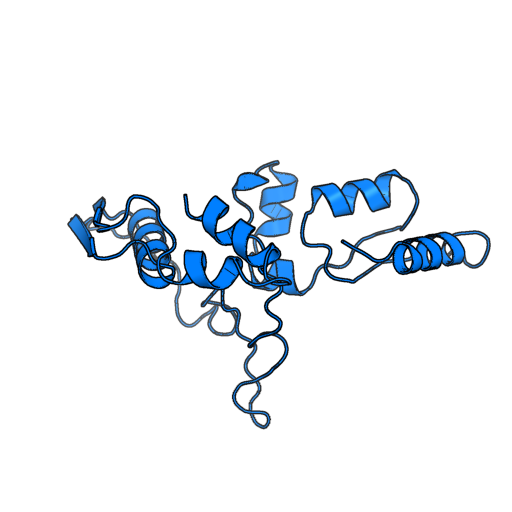86.12 82 THR A C 1
ATOM 630 O O . THR A 1 82 ? 14.889 10.866 2.665 1.00 86.12 82 THR A O 1
ATOM 633 N N . PRO A 1 83 ? 17.096 10.356 2.512 1.00 82.88 83 PRO A N 1
ATOM 634 C CA . PRO A 1 83 ? 17.287 10.191 3.947 1.00 82.88 83 PRO A CA 1
ATOM 635 C C . PRO A 1 83 ? 17.059 11.513 4.686 1.00 82.88 83 PRO A C 1
ATOM 637 O O . PRO A 1 83 ? 17.208 12.596 4.120 1.00 82.88 83 PRO A O 1
ATOM 640 N N . GLU A 1 84 ? 16.670 11.409 5.953 1.00 82.31 84 GLU A N 1
ATOM 641 C CA . GLU A 1 84 ? 16.465 12.561 6.837 1.00 82.31 84 GLU A CA 1
ATOM 642 C C . GLU A 1 84 ? 17.799 13.156 7.307 1.00 82.31 84 GLU A C 1
ATOM 644 O O . GLU A 1 84 ? 17.996 14.364 7.207 1.00 82.31 84 GLU A O 1
ATOM 649 N N . ASP A 1 85 ? 18.728 12.296 7.734 1.00 86.88 85 ASP A N 1
ATOM 650 C CA . ASP A 1 85 ? 20.123 12.636 8.015 1.00 86.88 85 ASP A CA 1
ATOM 651 C C . ASP A 1 85 ? 21.032 11.943 6.979 1.00 86.88 85 ASP A C 1
ATOM 653 O O . ASP A 1 85 ? 21.096 10.711 6.952 1.00 86.88 85 ASP A O 1
ATOM 657 N N . PRO A 1 86 ? 21.739 12.693 6.114 1.00 84.56 86 PRO A N 1
ATOM 658 C CA . PRO A 1 86 ? 22.707 12.127 5.177 1.00 84.56 86 PRO A CA 1
ATOM 659 C C . PRO A 1 86 ? 23.901 11.427 5.844 1.00 84.56 86 PRO A C 1
ATOM 661 O O . PRO A 1 86 ? 24.517 10.571 5.212 1.00 84.56 86 PRO A O 1
ATOM 664 N N . HIS A 1 87 ? 24.247 11.786 7.084 1.00 89.44 87 HIS A N 1
ATOM 665 C CA . HIS A 1 87 ? 25.362 11.185 7.823 1.00 89.44 87 HIS A CA 1
ATOM 666 C C . HIS A 1 87 ? 24.970 9.874 8.515 1.00 89.44 87 HIS A C 1
ATOM 668 O O . HIS A 1 87 ? 25.818 8.999 8.679 1.00 89.44 87 HIS A O 1
ATOM 674 N N . HIS A 1 88 ? 23.687 9.708 8.849 1.00 84.06 88 HIS A N 1
ATOM 675 C CA . HIS A 1 88 ? 23.124 8.486 9.431 1.00 84.06 88 HIS A CA 1
ATOM 676 C C . HIS A 1 88 ? 21.825 8.098 8.709 1.00 84.06 88 HIS A C 1
ATOM 678 O O . HIS A 1 88 ? 20.729 8.208 9.271 1.00 84.06 88 HIS A O 1
ATOM 684 N N . PRO A 1 89 ? 21.911 7.670 7.437 1.00 82.56 89 PRO A N 1
ATOM 685 C CA . PRO A 1 89 ? 20.727 7.426 6.634 1.00 82.56 89 PRO A CA 1
ATOM 686 C C . PRO A 1 89 ? 19.971 6.197 7.145 1.00 82.56 89 PRO A C 1
ATOM 688 O O . PRO A 1 89 ? 20.403 5.060 6.966 1.00 82.56 89 PRO A O 1
ATOM 691 N N . VAL A 1 90 ? 18.796 6.427 7.729 1.00 86.69 90 VAL A N 1
ATOM 692 C CA . VAL A 1 90 ? 17.823 5.372 8.035 1.00 86.69 90 VAL A CA 1
ATOM 693 C C . VAL A 1 90 ? 16.766 5.362 6.939 1.00 86.69 90 VAL A C 1
ATOM 695 O O . VAL A 1 90 ? 16.095 6.370 6.696 1.00 86.69 90 VAL A O 1
ATOM 698 N N . CYS A 1 91 ? 16.624 4.226 6.256 1.00 90.69 91 CYS A N 1
ATOM 699 C CA . CYS A 1 91 ? 15.561 4.044 5.276 1.00 90.69 91 CYS A CA 1
ATOM 700 C C . CYS A 1 91 ? 14.211 4.041 5.999 1.00 90.69 91 CYS A C 1
ATOM 702 O O . CYS A 1 91 ? 14.050 3.327 6.981 1.00 90.69 91 CYS A O 1
ATOM 704 N N . LYS A 1 92 ? 13.240 4.820 5.512 1.00 93.06 92 LYS A N 1
ATOM 705 C CA . LYS A 1 92 ? 11.873 4.843 6.058 1.00 93.06 92 LYS A CA 1
ATOM 706 C C . LYS A 1 92 ? 10.846 4.794 4.931 1.00 93.06 92 LYS A C 1
ATOM 708 O O . LYS A 1 92 ? 11.083 5.293 3.826 1.00 93.06 92 LYS A O 1
ATOM 713 N N . CYS A 1 93 ? 9.663 4.261 5.210 1.00 93.56 93 CYS A N 1
ATOM 714 C CA . CYS A 1 93 ? 8.543 4.255 4.275 1.00 93.56 93 CYS A CA 1
ATOM 715 C C . CYS A 1 93 ? 7.357 5.036 4.857 1.00 93.56 93 CYS A C 1
ATOM 717 O O . CYS A 1 93 ? 7.012 4.890 6.021 1.00 93.56 93 CYS A O 1
ATOM 719 N N . HIS A 1 94 ? 6.704 5.872 4.041 1.00 90.75 94 HIS A N 1
ATOM 720 C CA . HIS A 1 94 ? 5.504 6.607 4.474 1.00 90.75 94 HIS A CA 1
ATOM 721 C C . HIS A 1 94 ? 4.265 5.712 4.633 1.00 90.75 94 HIS A C 1
ATOM 723 O O . HIS A 1 94 ? 3.265 6.155 5.183 1.00 90.75 94 HIS A O 1
ATOM 729 N N . ILE A 1 95 ? 4.319 4.497 4.086 1.00 91.75 95 ILE A N 1
ATOM 730 C CA . ILE A 1 95 ? 3.224 3.524 4.099 1.00 91.75 95 ILE A CA 1
ATOM 731 C C . ILE A 1 95 ? 3.459 2.468 5.176 1.00 91.75 95 ILE A C 1
ATOM 733 O O . ILE A 1 95 ? 2.541 2.151 5.920 1.00 91.75 95 ILE A O 1
ATOM 737 N N . ASN A 1 96 ? 4.692 1.967 5.269 1.00 93.38 96 ASN A N 1
ATOM 738 C CA . ASN A 1 96 ? 5.109 1.018 6.287 1.00 93.38 96 ASN A CA 1
ATOM 739 C C . ASN A 1 96 ? 6.040 1.718 7.294 1.00 93.38 96 ASN A C 1
ATOM 741 O O . ASN A 1 96 ? 7.227 1.894 7.001 1.00 93.38 96 ASN A O 1
ATOM 745 N N . PRO A 1 97 ? 5.532 2.134 8.464 1.00 91.50 97 PRO A N 1
ATOM 746 C CA . PRO A 1 97 ? 6.340 2.822 9.465 1.00 91.50 97 PRO A CA 1
ATOM 747 C C . PRO A 1 97 ? 7.350 1.904 10.172 1.00 91.50 97 PRO A C 1
ATOM 749 O O . PRO A 1 97 ? 8.194 2.420 10.896 1.00 91.50 97 PRO A O 1
ATOM 752 N N . LEU A 1 98 ? 7.291 0.580 9.967 1.00 92.94 98 LEU A N 1
ATOM 753 C CA . LEU A 1 98 ? 8.233 -0.377 10.563 1.00 92.94 98 LEU A CA 1
ATOM 754 C C . LEU A 1 98 ? 9.567 -0.468 9.812 1.00 92.94 98 LEU A C 1
ATOM 756 O O . LEU A 1 98 ? 10.504 -1.059 10.335 1.00 92.94 98 LEU A O 1
ATOM 760 N N . VAL A 1 99 ? 9.676 0.098 8.603 1.00 94.06 99 VAL A N 1
ATOM 761 C CA . VAL A 1 99 ? 10.937 0.090 7.842 1.00 94.06 99 VAL A CA 1
ATOM 762 C C . VAL A 1 99 ? 12.018 0.833 8.626 1.00 94.06 99 VAL A C 1
ATOM 764 O O . VAL A 1 99 ? 11.846 2.016 8.930 1.00 94.06 99 VAL A O 1
ATOM 767 N N . GLY A 1 100 ? 13.121 0.139 8.917 1.00 91.69 100 GLY A N 1
ATOM 768 C CA . GLY A 1 100 ? 14.220 0.631 9.752 1.00 91.69 100 GLY A CA 1
ATOM 769 C C . GLY A 1 100 ? 13.989 0.497 11.262 1.00 91.69 100 GLY A C 1
ATOM 770 O O . GLY A 1 100 ? 14.846 0.918 12.034 1.00 91.69 100 GLY A O 1
ATOM 771 N N . HIS A 1 101 ? 12.850 -0.066 11.672 1.00 92.19 101 HIS A N 1
ATOM 772 C CA . HIS A 1 101 ? 12.414 -0.256 13.059 1.00 92.19 101 HIS A CA 1
ATOM 773 C C . HIS A 1 101 ? 11.819 -1.658 13.282 1.00 92.19 101 HIS A C 1
ATOM 775 O O . HIS A 1 101 ? 10.979 -1.865 14.162 1.00 92.19 101 HIS A O 1
ATOM 781 N N . GLU A 1 102 ? 12.226 -2.638 12.474 1.00 91.69 102 GLU A N 1
ATOM 782 C CA . GLU A 1 102 ? 11.613 -3.968 12.408 1.00 91.69 102 GLU A CA 1
ATOM 783 C C . GLU A 1 102 ? 11.695 -4.717 13.748 1.00 91.69 102 GLU A C 1
ATOM 785 O O . GLU A 1 102 ? 10.809 -5.505 14.078 1.00 91.69 102 GLU A O 1
ATOM 790 N N . TYR A 1 103 ? 12.736 -4.443 14.538 1.00 90.94 103 TYR A N 1
ATOM 791 C CA . TYR A 1 103 ? 12.963 -5.055 15.851 1.00 90.94 103 TYR A CA 1
ATOM 792 C C . TYR A 1 103 ? 12.487 -4.195 17.028 1.00 90.94 103 TYR A C 1
ATOM 794 O O . TYR A 1 103 ? 12.339 -4.710 18.135 1.00 90.94 103 TYR A O 1
ATOM 802 N N . ASP A 1 104 ? 12.223 -2.907 16.801 1.00 93.12 104 ASP A N 1
ATOM 803 C CA . ASP A 1 104 ? 11.851 -1.966 17.864 1.00 93.12 104 ASP A CA 1
ATOM 804 C C . ASP A 1 104 ? 10.392 -2.162 18.305 1.00 93.12 104 ASP A C 1
ATOM 806 O O . ASP A 1 104 ? 10.033 -1.907 19.458 1.00 93.12 104 ASP A O 1
ATOM 810 N N . TYR A 1 105 ? 9.541 -2.636 17.388 1.00 89.50 105 TYR A N 1
ATOM 811 C CA . TYR A 1 105 ? 8.095 -2.750 17.583 1.00 89.50 105 TYR A CA 1
ATOM 812 C C . TYR A 1 105 ? 7.575 -4.151 17.229 1.00 89.50 105 TYR A C 1
ATOM 814 O O . TYR A 1 105 ? 6.861 -4.309 16.234 1.00 89.50 105 TYR A O 1
ATOM 822 N N . PRO A 1 106 ? 7.877 -5.183 18.039 1.00 88.88 106 PRO A N 1
ATOM 823 C CA . PRO A 1 106 ? 7.369 -6.526 17.791 1.00 88.88 106 PRO A CA 1
ATOM 824 C C . PRO A 1 106 ? 5.835 -6.550 17.806 1.00 88.88 106 PRO A C 1
ATOM 826 O O . PRO A 1 106 ? 5.178 -5.919 18.645 1.00 88.88 106 PRO A O 1
ATOM 829 N N . PHE A 1 107 ? 5.255 -7.302 16.871 1.00 89.19 107 PHE A N 1
ATOM 830 C CA . PHE A 1 107 ? 3.818 -7.525 16.836 1.00 89.19 107 PHE A CA 1
ATOM 831 C C . PHE A 1 107 ? 3.416 -8.513 17.935 1.00 89.19 107 PHE A C 1
ATOM 833 O O . PHE A 1 107 ? 3.780 -9.685 17.889 1.00 89.19 107 PHE A O 1
ATOM 840 N N . ASN A 1 108 ? 2.639 -8.033 18.905 1.00 91.88 108 ASN A N 1
ATOM 841 C CA . ASN A 1 108 ? 2.144 -8.827 20.024 1.00 91.88 108 ASN A CA 1
ATOM 842 C C . ASN A 1 108 ? 0.612 -8.710 20.093 1.00 91.88 108 ASN A C 1
ATOM 844 O O . ASN A 1 108 ? 0.114 -7.602 20.338 1.00 91.88 108 ASN A O 1
ATOM 848 N N . PRO A 1 109 ? -0.138 -9.811 19.893 1.00 95.31 109 PRO A N 1
ATOM 849 C CA . PRO A 1 109 ? -1.569 -9.861 20.179 1.00 95.31 109 PRO A CA 1
ATOM 850 C C . PRO A 1 109 ? -1.868 -9.523 21.646 1.00 95.31 109 PRO A C 1
ATOM 852 O O . PRO A 1 109 ? -1.023 -9.695 22.525 1.00 95.31 109 PRO A O 1
ATOM 855 N N . THR A 1 110 ? -3.073 -9.031 21.924 1.00 96.00 110 THR A N 1
ATOM 856 C CA . THR A 1 110 ? -3.516 -8.730 23.286 1.00 96.00 110 THR A CA 1
ATOM 857 C C . THR A 1 110 ? -4.261 -9.907 23.911 1.00 96.00 110 THR A C 1
ATOM 859 O O . THR A 1 110 ? -5.205 -10.432 23.331 1.00 96.00 110 THR A O 1
ATOM 862 N N . ASP A 1 111 ? -3.920 -10.247 25.155 1.00 96.62 111 ASP A N 1
ATOM 863 C CA . ASP A 1 111 ? -4.714 -11.184 25.968 1.00 96.62 111 ASP A CA 1
ATOM 864 C C . ASP A 1 111 ? -5.907 -10.500 26.659 1.00 96.62 111 ASP A C 1
ATOM 866 O O . ASP A 1 111 ? -6.727 -11.144 27.314 1.00 96.62 111 ASP A O 1
ATOM 870 N N . LYS A 1 112 ? -5.988 -9.164 26.579 1.00 97.31 112 LYS A N 1
ATOM 871 C CA . LYS A 1 112 ? -7.007 -8.350 27.256 1.00 97.31 112 LYS A CA 1
ATOM 872 C C . LYS A 1 112 ? -7.596 -7.323 26.283 1.00 97.31 112 LYS A C 1
ATOM 874 O O . LYS A 1 112 ? -7.232 -6.142 26.362 1.00 97.31 112 LYS A O 1
ATOM 879 N N . PRO A 1 113 ? -8.505 -7.750 25.382 1.00 97.50 113 PRO A N 1
ATOM 880 C CA . PRO A 1 113 ? -9.179 -6.858 24.447 1.00 97.50 113 PRO A CA 1
ATOM 881 C C . PRO A 1 113 ? -9.797 -5.643 25.145 1.00 97.50 113 PRO A C 1
ATOM 883 O O . PRO A 1 113 ? -10.336 -5.725 26.249 1.00 97.50 113 PRO A O 1
ATOM 886 N N . LYS A 1 114 ? -9.715 -4.493 24.478 1.00 98.31 114 LYS A N 1
ATOM 887 C CA . LYS A 1 114 ? -10.273 -3.212 24.937 1.00 98.31 114 LYS A CA 1
ATOM 888 C C . LYS A 1 114 ? -11.128 -2.630 23.826 1.00 98.31 114 LYS A C 1
ATOM 890 O O . LYS A 1 114 ? -10.876 -2.924 22.662 1.00 98.31 114 LYS A O 1
ATOM 895 N N . LYS A 1 115 ? -12.070 -1.767 24.202 1.00 98.50 115 LYS A N 1
ATOM 896 C CA . LYS A 1 115 ? -12.801 -0.919 23.260 1.00 98.50 115 LYS A CA 1
ATOM 897 C C . LYS A 1 115 ? -11.973 0.324 22.956 1.00 98.50 115 LYS A C 1
ATOM 899 O O . LYS A 1 115 ? -11.616 1.056 23.881 1.00 98.50 115 LYS A O 1
ATOM 904 N N . VAL A 1 116 ? -11.652 0.543 21.688 1.00 98.50 116 VAL A N 1
ATOM 905 C CA . VAL A 1 116 ? -10.801 1.636 21.211 1.00 98.50 116 VAL A CA 1
ATOM 906 C C . VAL A 1 116 ? -11.608 2.497 20.249 1.00 98.50 116 VAL A C 1
ATOM 908 O O . VAL A 1 116 ? -12.064 2.018 19.216 1.00 98.50 116 VAL A O 1
ATOM 911 N N . LEU A 1 117 ? -11.773 3.777 20.579 1.00 98.38 117 LEU A N 1
ATOM 912 C CA . LEU A 1 117 ? -12.358 4.763 19.674 1.00 98.38 117 LEU A CA 1
ATOM 913 C C . LEU A 1 117 ? -11.239 5.558 18.996 1.00 98.38 117 LEU A C 1
ATOM 915 O O . LEU A 1 117 ? -10.476 6.250 19.670 1.00 98.38 117 LEU A O 1
ATOM 919 N N . VAL A 1 118 ? -11.171 5.489 17.669 1.00 98.44 118 VAL A N 1
ATOM 920 C CA . VAL A 1 118 ? -10.269 6.297 16.842 1.00 98.44 118 VAL A CA 1
ATOM 921 C C . VAL A 1 118 ? -11.070 7.427 16.200 1.00 98.44 118 VAL A C 1
ATOM 923 O O . VAL A 1 118 ? -12.027 7.181 15.470 1.00 98.44 118 VAL A O 1
ATOM 926 N N . ILE A 1 119 ? -10.685 8.678 16.461 1.00 98.12 119 ILE A N 1
ATOM 927 C CA . ILE A 1 119 ? -11.337 9.861 15.885 1.00 98.12 119 ILE A CA 1
ATOM 928 C C . ILE A 1 119 ? -10.499 10.366 14.704 1.00 98.12 119 ILE A C 1
ATOM 930 O O . ILE A 1 119 ? -9.394 10.874 14.886 1.00 98.12 119 ILE A O 1
ATOM 934 N N . GLY A 1 120 ? -11.057 10.250 13.502 1.00 97.56 120 GLY A N 1
ATOM 935 C CA . GLY A 1 120 ? -10.469 10.638 12.223 1.00 97.56 120 GLY A CA 1
ATOM 936 C C . GLY A 1 120 ? -9.979 9.436 11.414 1.00 97.56 120 GLY A C 1
ATOM 937 O O . GLY A 1 120 ? -9.047 8.746 11.818 1.00 97.56 120 GLY A O 1
ATOM 938 N N . ALA A 1 121 ? -10.537 9.237 10.220 1.00 96.31 121 ALA A N 1
ATOM 939 C CA . ALA A 1 121 ? -10.148 8.175 9.287 1.00 96.31 121 ALA A CA 1
ATOM 940 C C . ALA A 1 121 ? -9.086 8.648 8.276 1.00 96.31 121 ALA A C 1
ATOM 942 O O . ALA A 1 121 ? -9.128 8.321 7.092 1.00 96.31 121 ALA A O 1
ATOM 943 N N . GLY A 1 122 ? -8.130 9.466 8.723 1.00 95.19 122 GLY A N 1
ATOM 944 C CA . GLY A 1 122 ? -6.932 9.784 7.942 1.00 95.19 122 GLY A CA 1
ATOM 945 C C . GLY A 1 122 ? -5.885 8.658 7.997 1.00 95.19 122 GLY A C 1
ATOM 946 O O . GLY A 1 122 ? -6.072 7.694 8.734 1.00 95.19 122 GLY A O 1
ATOM 947 N N . PRO A 1 123 ? -4.740 8.807 7.304 1.00 92.31 123 PRO A N 1
ATOM 948 C CA . PRO A 1 123 ? -3.631 7.845 7.303 1.00 92.31 123 PRO A CA 1
ATOM 949 C C . PRO A 1 123 ? -3.248 7.300 8.687 1.00 92.31 123 PRO A C 1
ATOM 951 O O . PRO A 1 123 ? -3.234 6.094 8.901 1.00 92.31 123 PRO A O 1
ATOM 954 N N . GLY A 1 124 ? -2.983 8.194 9.647 1.00 93.81 124 GLY A N 1
ATOM 955 C CA . GLY A 1 124 ? -2.569 7.800 10.996 1.00 93.81 124 GLY A CA 1
ATOM 956 C C . GLY A 1 124 ? -3.681 7.122 11.798 1.00 93.81 124 GLY A C 1
ATOM 957 O O . GLY A 1 124 ? -3.420 6.165 12.524 1.00 93.81 124 GLY A O 1
ATOM 958 N N . GLY A 1 125 ? -4.923 7.588 11.640 1.00 96.00 125 GLY A N 1
ATOM 959 C CA . GLY A 1 125 ? -6.087 6.999 12.299 1.00 96.00 125 GLY A CA 1
ATOM 960 C C . GLY A 1 125 ? -6.394 5.602 11.770 1.00 96.00 125 GLY A C 1
ATOM 961 O O . GLY A 1 125 ? -6.510 4.673 12.559 1.00 96.00 125 GLY A O 1
ATOM 962 N N . MET A 1 126 ? -6.420 5.422 10.447 1.00 95.06 126 MET A N 1
ATOM 963 C CA . MET A 1 126 ? -6.640 4.109 9.836 1.00 95.06 126 MET A CA 1
ATOM 964 C C . MET A 1 126 ? -5.516 3.127 10.165 1.00 95.06 126 MET A C 1
ATOM 966 O O . MET A 1 126 ? -5.807 1.998 10.543 1.00 95.06 126 MET A O 1
ATOM 970 N N . TYR A 1 127 ? -4.249 3.556 10.132 1.00 93.38 127 TYR A N 1
ATOM 971 C CA . TYR A 1 127 ? -3.136 2.690 10.535 1.00 93.38 127 TYR A CA 1
ATOM 972 C C . TYR A 1 127 ? -3.260 2.249 12.001 1.00 93.38 127 TYR A C 1
ATOM 974 O O . TYR A 1 127 ? -3.069 1.078 12.324 1.00 93.38 127 TYR A O 1
ATOM 982 N N . THR A 1 128 ? -3.640 3.174 12.889 1.00 95.31 128 THR A N 1
ATOM 983 C CA . THR A 1 128 ? -3.889 2.881 14.309 1.00 95.31 128 THR A CA 1
ATOM 984 C C . THR A 1 128 ? -5.061 1.917 14.475 1.00 95.31 128 THR A C 1
ATOM 986 O O . THR A 1 128 ? -4.963 0.975 15.257 1.00 95.31 128 THR A O 1
ATOM 989 N N . ALA A 1 129 ? -6.156 2.137 13.743 1.00 96.50 129 ALA A N 1
ATOM 990 C CA . ALA A 1 129 ? -7.353 1.312 13.807 1.00 96.50 129 ALA A CA 1
ATOM 991 C C . ALA A 1 129 ? -7.074 -0.125 13.350 1.00 96.50 129 ALA A C 1
ATOM 993 O O . ALA A 1 129 ? -7.388 -1.057 14.085 1.00 96.50 129 ALA A O 1
ATOM 994 N N . VAL A 1 130 ? -6.420 -0.289 12.195 1.00 93.69 130 VAL A N 1
ATOM 995 C CA . VAL A 1 130 ? -6.010 -1.597 11.660 1.00 93.69 130 VAL A CA 1
ATOM 996 C C . VAL A 1 130 ? -5.054 -2.287 12.628 1.00 93.69 130 VAL A C 1
ATOM 998 O O . VAL A 1 130 ? -5.346 -3.390 13.073 1.00 93.69 130 VAL A O 1
ATOM 1001 N N . THR A 1 131 ? -3.986 -1.611 13.066 1.00 93.94 131 THR A N 1
ATOM 1002 C CA . THR A 1 131 ? -3.003 -2.205 13.992 1.00 93.94 131 THR A CA 1
ATOM 1003 C C . THR A 1 131 ? -3.650 -2.638 15.314 1.00 93.94 131 THR A C 1
ATOM 1005 O O . THR A 1 131 ? -3.325 -3.690 15.863 1.00 93.94 131 THR A O 1
ATOM 1008 N N . ALA A 1 132 ? -4.563 -1.834 15.867 1.00 96.38 132 ALA A N 1
ATOM 1009 C CA . ALA A 1 132 ? -5.263 -2.180 17.101 1.00 96.38 132 ALA A CA 1
ATOM 1010 C C . ALA A 1 132 ? -6.229 -3.359 16.901 1.00 96.38 132 ALA A C 1
ATOM 1012 O O . ALA A 1 132 ? -6.300 -4.232 17.769 1.00 96.38 132 ALA A O 1
ATOM 1013 N N . ALA A 1 133 ? -6.936 -3.404 15.769 1.00 96.38 133 ALA A N 1
ATOM 1014 C CA . ALA A 1 133 ? -7.833 -4.501 15.422 1.00 96.38 133 ALA A CA 1
ATOM 1015 C C . ALA A 1 133 ? -7.061 -5.813 15.204 1.00 96.38 133 ALA A C 1
ATOM 1017 O O . ALA A 1 133 ? -7.433 -6.834 15.774 1.00 96.38 133 ALA A O 1
ATOM 1018 N N . GLU A 1 134 ? -5.937 -5.778 14.481 1.00 94.62 134 GLU A N 1
ATOM 1019 C CA . GLU A 1 134 ? -5.050 -6.933 14.274 1.00 94.62 134 GLU A CA 1
ATOM 1020 C C . GLU A 1 134 ? -4.492 -7.479 15.592 1.00 94.62 134 GLU A C 1
ATOM 1022 O O . GLU A 1 134 ? -4.373 -8.690 15.769 1.00 94.62 134 GLU A O 1
ATOM 1027 N N . ARG A 1 135 ? -4.197 -6.601 16.560 1.00 96.38 135 ARG A N 1
ATOM 1028 C CA . ARG A 1 135 ? -3.803 -7.021 17.914 1.00 96.38 135 ARG A CA 1
ATOM 1029 C C . ARG A 1 135 ? -4.949 -7.644 18.716 1.00 96.38 135 ARG A C 1
ATOM 1031 O O . ARG A 1 135 ? -4.665 -8.234 19.753 1.00 96.38 135 ARG A O 1
ATOM 1038 N N . GLY A 1 136 ? -6.204 -7.526 18.278 1.00 97.75 136 GLY A N 1
ATOM 1039 C CA . GLY A 1 136 ? -7.381 -8.128 18.916 1.00 97.75 136 GLY A CA 1
ATOM 1040 C C . GLY A 1 136 ? -8.258 -7.165 19.727 1.00 97.75 136 GLY A C 1
ATOM 1041 O O . GLY A 1 136 ? -9.055 -7.615 20.549 1.00 97.75 136 GLY A O 1
ATOM 1042 N N . HIS A 1 137 ? -8.117 -5.847 19.557 1.00 98.31 137 HIS A N 1
ATOM 1043 C CA . HIS A 1 137 ? -9.014 -4.871 20.190 1.00 98.31 137 HIS A CA 1
ATOM 1044 C C . HIS A 1 137 ? -10.335 -4.708 19.415 1.00 98.31 137 HIS A C 1
ATOM 1046 O O . HIS A 1 137 ? -10.391 -4.910 18.207 1.00 98.31 137 HIS A O 1
ATOM 1052 N N . ASP A 1 138 ? -11.392 -4.285 20.115 1.00 98.25 138 ASP A N 1
ATOM 1053 C CA . ASP A 1 138 ? -12.669 -3.877 19.513 1.00 98.25 138 ASP A CA 1
ATOM 1054 C C . ASP A 1 138 ? -12.567 -2.396 19.125 1.00 98.25 138 ASP A C 1
ATOM 1056 O O . ASP A 1 138 ? -12.527 -1.519 19.995 1.00 98.25 138 ASP A O 1
ATOM 1060 N N . VAL A 1 139 ? -12.430 -2.118 17.828 1.00 98.44 139 VAL A N 1
ATOM 1061 C CA . VAL A 1 139 ? -12.099 -0.785 17.314 1.00 98.44 139 VAL A CA 1
ATOM 1062 C C . VAL A 1 139 ? -13.302 -0.157 16.623 1.00 98.44 139 VAL A C 1
ATOM 1064 O O . VAL A 1 139 ? -13.880 -0.719 15.699 1.00 98.44 139 VAL A O 1
ATOM 1067 N N . THR A 1 140 ? -13.639 1.066 17.022 1.00 98.19 140 THR A N 1
ATOM 1068 C CA . THR A 1 140 ? -14.603 1.924 16.327 1.00 98.19 140 THR A CA 1
ATOM 1069 C C . THR A 1 140 ? -13.877 3.139 15.765 1.00 98.19 140 THR A C 1
ATOM 1071 O O . THR A 1 140 ? -13.118 3.792 16.481 1.00 98.19 140 THR A O 1
ATOM 1074 N N . VAL A 1 141 ? -14.125 3.477 14.499 1.00 97.75 141 VAL A N 1
ATOM 1075 C CA . VAL A 1 141 ? -13.566 4.674 13.853 1.00 97.75 141 VAL A CA 1
ATOM 1076 C C . VAL A 1 141 ? -14.680 5.680 13.595 1.00 97.75 141 VAL A C 1
ATOM 1078 O O . VAL A 1 141 ? -15.700 5.339 13.002 1.00 97.75 141 VAL A O 1
ATOM 1081 N N . TRP A 1 142 ? -14.490 6.926 14.027 1.00 97.81 142 TRP A N 1
ATOM 1082 C CA . TRP A 1 142 ? -15.395 8.039 13.735 1.00 97.81 142 TRP A CA 1
ATOM 1083 C C . TRP A 1 142 ? -14.728 9.027 12.791 1.00 97.81 142 TRP A C 1
ATOM 1085 O O . TRP A 1 142 ? -13.704 9.616 13.120 1.00 97.81 142 TRP A O 1
ATOM 1095 N N . GLU A 1 143 ? -15.337 9.253 11.634 1.00 97.12 143 GLU A N 1
ATOM 1096 C CA . GLU A 1 143 ? -14.890 10.228 10.645 1.00 97.12 143 GLU A CA 1
ATOM 1097 C C . GLU A 1 143 ? -16.022 11.212 10.356 1.00 97.12 143 GLU A C 1
ATOM 1099 O O . GLU A 1 143 ? -17.182 10.826 10.228 1.00 97.12 143 GLU A O 1
ATOM 1104 N N . LYS A 1 144 ? -15.689 12.504 10.274 1.00 97.12 144 LYS A N 1
ATOM 1105 C CA . LYS A 1 144 ? -16.683 13.553 10.004 1.00 97.12 144 LYS A CA 1
ATOM 1106 C C . LYS A 1 144 ? -17.130 13.570 8.541 1.00 97.12 144 LYS A C 1
ATOM 1108 O O . LYS A 1 144 ? -18.218 14.046 8.229 1.00 97.12 144 LYS A O 1
ATOM 1113 N N . SER A 1 145 ? -16.249 13.159 7.634 1.00 94.31 145 SER A N 1
ATOM 1114 C CA . SER A 1 145 ? -16.490 13.142 6.196 1.00 94.31 145 SER A CA 1
ATOM 1115 C C . SER A 1 145 ? -17.124 11.825 5.745 1.00 94.31 145 SER A C 1
ATOM 1117 O O . SER A 1 145 ? -17.184 10.848 6.482 1.00 94.31 145 SER A O 1
ATOM 1119 N N . LYS A 1 146 ? -17.635 11.804 4.511 1.00 92.62 146 LYS A N 1
ATOM 1120 C CA . LYS A 1 146 ? -18.315 10.629 3.941 1.00 92.62 146 LYS A CA 1
ATOM 1121 C C . LYS A 1 146 ? -17.358 9.538 3.448 1.00 92.62 146 LYS A C 1
ATOM 1123 O O . LYS A 1 146 ? -17.821 8.509 2.975 1.00 92.62 146 LYS A O 1
ATOM 1128 N N . GLN A 1 147 ? -16.054 9.789 3.487 1.00 91.62 147 GLN A N 1
ATOM 1129 C CA . GLN A 1 147 ? -15.031 8.912 2.931 1.00 91.62 147 GLN A CA 1
ATOM 1130 C C . GLN A 1 147 ? -13.788 8.945 3.813 1.00 91.62 147 GLN A C 1
ATOM 1132 O O . GLN A 1 147 ? -13.407 9.998 4.325 1.00 91.62 147 GLN A O 1
ATOM 1137 N N . ILE A 1 148 ? -13.123 7.804 3.950 1.00 93.25 148 ILE A N 1
ATOM 1138 C CA . ILE A 1 148 ? -11.829 7.734 4.624 1.00 93.25 148 ILE A CA 1
ATOM 1139 C C . ILE A 1 148 ? -10.741 8.444 3.804 1.00 93.25 148 ILE A C 1
ATOM 1141 O O . ILE A 1 148 ? -10.946 8.816 2.649 1.00 93.25 148 ILE A O 1
ATOM 1145 N N . GLY A 1 149 ? -9.563 8.633 4.394 1.00 92.25 149 GLY A N 1
ATOM 1146 C CA . GLY A 1 149 ? -8.363 9.150 3.733 1.00 92.25 149 GLY A CA 1
ATOM 1147 C C . GLY A 1 149 ? -7.921 10.536 4.195 1.00 92.25 149 GLY A C 1
ATOM 1148 O O . GLY A 1 149 ? -6.755 10.895 4.027 1.00 92.25 149 GLY A O 1
ATOM 1149 N N . GLY A 1 150 ? -8.802 11.327 4.814 1.00 93.88 150 GLY A N 1
ATOM 1150 C CA . GLY A 1 150 ? -8.460 12.655 5.337 1.00 93.88 150 GLY A CA 1
ATOM 1151 C C . GLY A 1 150 ? -7.727 13.533 4.309 1.00 93.88 150 GLY A C 1
ATOM 1152 O O . GLY A 1 150 ? -8.189 13.713 3.184 1.00 93.88 150 GLY A O 1
ATOM 1153 N N . GLN A 1 151 ? -6.551 14.055 4.677 1.00 93.25 151 GLN A N 1
ATOM 1154 C CA . GLN A 1 151 ? -5.729 14.907 3.800 1.00 93.25 151 GLN A CA 1
ATOM 1155 C C . GLN A 1 151 ? -5.201 14.190 2.548 1.00 93.25 151 GLN A C 1
ATOM 1157 O O . GLN A 1 151 ? -4.880 14.847 1.557 1.00 93.25 151 GLN A O 1
ATOM 1162 N N . LEU A 1 152 ? -5.138 12.855 2.549 1.00 91.62 152 LEU A N 1
ATOM 1163 C CA . LEU A 1 152 ? -4.698 12.105 1.377 1.00 91.62 152 LEU A CA 1
ATOM 1164 C C . LEU A 1 152 ? -5.665 12.288 0.203 1.00 91.62 152 LEU A C 1
ATOM 1166 O O . LEU A 1 152 ? -5.207 12.433 -0.925 1.00 91.62 152 LEU A O 1
ATOM 1170 N N . ASN A 1 153 ? -6.970 12.409 0.467 1.00 92.88 153 ASN A N 1
ATOM 1171 C CA . ASN A 1 153 ? -7.967 12.702 -0.567 1.00 92.88 153 ASN A CA 1
ATOM 1172 C C . ASN A 1 153 ? -7.676 14.006 -1.314 1.00 92.88 153 ASN A C 1
ATOM 1174 O O . ASN A 1 153 ? -7.897 14.081 -2.515 1.00 92.88 153 ASN A O 1
ATOM 1178 N N . LEU A 1 154 ? -7.150 15.021 -0.622 1.00 92.44 154 LEU A 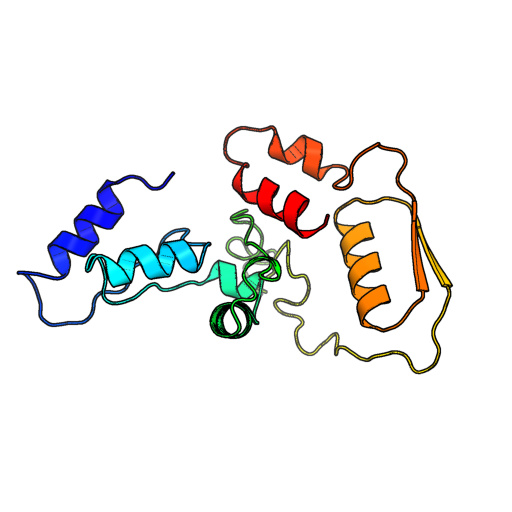N 1
ATOM 1179 C CA . LEU A 1 154 ? -6.746 16.284 -1.245 1.00 92.44 154 LEU A CA 1
ATOM 1180 C C . LEU A 1 154 ? -5.403 16.142 -1.966 1.00 92.44 154 LEU A C 1
ATOM 1182 O O . LEU A 1 154 ? -5.207 16.694 -3.048 1.00 92.44 154 LEU A O 1
ATOM 1186 N N . ALA A 1 155 ? -4.474 15.380 -1.385 1.00 89.88 155 ALA A N 1
ATOM 1187 C CA . ALA A 1 155 ? -3.137 15.206 -1.936 1.00 89.88 155 ALA A CA 1
ATOM 1188 C C . ALA A 1 155 ? -3.144 14.495 -3.298 1.00 89.88 155 ALA A C 1
ATOM 1190 O O . ALA A 1 155 ? -2.356 14.865 -4.169 1.00 89.88 155 ALA A O 1
ATOM 1191 N N . VAL A 1 156 ? -4.013 13.500 -3.496 1.00 91.38 156 VAL A N 1
ATOM 1192 C CA . VAL A 1 156 ? -4.015 12.668 -4.712 1.00 91.38 156 VAL A CA 1
ATOM 1193 C C . VAL A 1 156 ? -4.647 13.323 -5.942 1.00 91.38 156 VAL A C 1
ATOM 1195 O O . VAL A 1 156 ? -4.455 12.832 -7.051 1.00 91.38 156 VAL A O 1
ATOM 1198 N N . VAL A 1 157 ? -5.350 14.448 -5.772 1.00 91.88 157 VAL A N 1
ATOM 1199 C CA . VAL A 1 157 ? -5.954 15.210 -6.885 1.00 91.88 157 VAL A CA 1
ATOM 1200 C C . VAL A 1 157 ? -4.883 15.821 -7.793 1.00 91.88 157 VAL A C 1
ATOM 1202 O O . VAL A 1 157 ? -5.102 16.022 -8.986 1.00 91.88 157 VAL A O 1
ATOM 1205 N N . SER A 1 158 ? -3.703 16.112 -7.241 1.00 90.88 158 SER A N 1
ATOM 1206 C CA . SER A 1 158 ? -2.614 16.729 -7.992 1.00 90.88 158 SER A CA 1
ATOM 1207 C C . SER A 1 158 ? -2.044 15.772 -9.058 1.00 90.88 158 SER A C 1
ATOM 1209 O O . SER A 1 158 ? -1.757 14.607 -8.749 1.00 90.88 158 SER A O 1
ATOM 1211 N N . PRO A 1 159 ? -1.819 16.245 -10.301 1.00 91.38 159 PRO A N 1
ATOM 1212 C CA . PRO A 1 159 ? -1.214 15.434 -11.350 1.00 91.38 159 PRO A CA 1
ATOM 1213 C C . PRO A 1 159 ? 0.127 14.822 -10.920 1.00 91.38 159 PRO A C 1
ATOM 1215 O O . PRO A 1 159 ? 0.992 15.499 -10.373 1.00 91.38 159 PRO A O 1
ATOM 1218 N N . GLY A 1 160 ? 0.307 13.524 -11.177 1.00 87.62 160 GLY A N 1
ATOM 1219 C CA . GLY A 1 160 ? 1.523 12.779 -10.842 1.00 87.62 160 GLY A CA 1
ATOM 1220 C C . GLY A 1 160 ? 1.453 12.014 -9.516 1.00 87.62 160 GLY A C 1
ATOM 1221 O O . GLY A 1 160 ? 2.329 11.187 -9.256 1.00 87.62 160 GLY A O 1
ATOM 1222 N N . LYS A 1 161 ? 0.411 12.222 -8.697 1.00 89.19 161 LYS A N 1
ATOM 1223 C CA . LYS A 1 161 ? 0.222 11.537 -7.403 1.00 89.19 161 LYS A CA 1
ATOM 1224 C C . LYS A 1 161 ? -0.771 10.371 -7.437 1.00 89.19 161 LYS A C 1
ATOM 1226 O O . LYS A 1 161 ? -1.092 9.816 -6.391 1.00 89.19 161 LYS A O 1
ATOM 1231 N N . GLN A 1 162 ? -1.201 9.934 -8.620 1.00 89.06 162 GLN A N 1
ATOM 1232 C CA . GLN A 1 162 ? -2.248 8.916 -8.774 1.00 89.06 162 GLN A CA 1
ATOM 1233 C C . GLN A 1 162 ? -1.879 7.546 -8.184 1.00 89.06 162 GLN A C 1
ATOM 1235 O O . GLN A 1 162 ? -2.760 6.794 -7.788 1.00 89.06 162 GLN A O 1
ATOM 1240 N N . GLU A 1 163 ? -0.588 7.212 -8.066 1.00 88.69 163 GLU A N 1
ATOM 1241 C CA . GLU A 1 163 ? -0.179 5.972 -7.382 1.00 88.69 163 GLU A CA 1
ATOM 1242 C C . GLU A 1 163 ? -0.587 5.951 -5.909 1.00 88.69 163 GLU A C 1
ATOM 1244 O O . GLU A 1 163 ? -0.862 4.886 -5.366 1.00 88.69 163 GLU A O 1
ATOM 1249 N N . MET A 1 164 ? -0.652 7.114 -5.258 1.00 88.00 164 MET A N 1
ATOM 1250 C CA . MET A 1 164 ? -1.058 7.205 -3.858 1.00 88.00 164 MET A CA 1
ATOM 1251 C C . MET A 1 164 ? -2.561 6.941 -3.678 1.00 88.00 164 MET A C 1
ATOM 1253 O O . MET A 1 164 ? -2.970 6.585 -2.576 1.00 88.00 164 MET A O 1
ATOM 1257 N N . CYS A 1 165 ? -3.376 7.030 -4.742 1.00 88.62 165 CYS A N 1
ATOM 1258 C CA . CYS A 1 165 ? -4.794 6.652 -4.688 1.00 88.62 165 CYS A CA 1
ATOM 1259 C C . CYS A 1 165 ? -4.980 5.187 -4.288 1.00 88.62 165 CYS A C 1
ATOM 1261 O O . CYS A 1 165 ? -5.933 4.870 -3.588 1.00 88.62 165 CYS A O 1
ATOM 1263 N N . LYS A 1 166 ? -4.054 4.301 -4.679 1.00 87.88 166 LYS A N 1
ATOM 1264 C CA . LYS A 1 166 ? -4.121 2.872 -4.334 1.00 87.88 166 LYS A CA 1
ATOM 1265 C C . LYS A 1 166 ? -4.147 2.649 -2.825 1.00 87.88 166 LYS A C 1
ATOM 1267 O O . LYS A 1 166 ? -4.748 1.694 -2.355 1.00 87.88 166 LYS A O 1
ATOM 1272 N N . TRP A 1 167 ? -3.526 3.550 -2.068 1.00 85.88 167 TRP A N 1
ATOM 1273 C CA . TRP A 1 167 ? -3.515 3.470 -0.616 1.00 85.88 167 TRP A CA 1
ATOM 1274 C C . TRP A 1 167 ? -4.864 3.866 -0.003 1.00 85.88 167 TRP A C 1
ATOM 1276 O O . TRP A 1 167 ? -5.267 3.275 0.987 1.00 85.88 167 TRP A O 1
ATOM 1286 N N . LEU A 1 168 ? -5.612 4.789 -0.623 1.00 85.56 168 LEU A N 1
ATOM 1287 C CA . LEU A 1 168 ? -6.997 5.075 -0.220 1.00 85.56 168 LEU A CA 1
ATOM 1288 C C . LEU A 1 168 ? -7.900 3.857 -0.420 1.00 85.56 168 LEU A C 1
ATOM 1290 O O . LEU A 1 168 ? -8.717 3.569 0.441 1.00 85.56 168 LEU A O 1
ATOM 1294 N N . THR A 1 169 ? -7.735 3.151 -1.541 1.00 84.94 169 THR A N 1
ATOM 1295 C CA . THR A 1 169 ? -8.493 1.925 -1.823 1.00 84.94 169 THR A CA 1
ATOM 1296 C C . THR A 1 169 ? -8.127 0.797 -0.864 1.00 84.94 169 THR A C 1
ATOM 1298 O O . THR A 1 169 ? -9.018 0.107 -0.403 1.00 84.94 169 THR A O 1
ATOM 1301 N N . HIS A 1 170 ? -6.843 0.629 -0.537 1.00 85.81 170 HIS A N 1
ATOM 1302 C CA . HIS A 1 170 ? -6.377 -0.430 0.363 1.00 85.81 170 HIS A CA 1
ATOM 1303 C C . HIS A 1 170 ? -6.800 -0.224 1.829 1.00 85.81 170 HIS A C 1
ATOM 1305 O O . HIS A 1 170 ? -6.935 -1.187 2.570 1.00 85.81 170 HIS A O 1
ATOM 1311 N N . LEU A 1 171 ? -6.998 1.025 2.262 1.00 79.31 171 LEU A N 1
ATOM 1312 C CA . LEU A 1 171 ? -7.449 1.328 3.624 1.00 79.31 171 LEU A CA 1
ATOM 1313 C C . LEU A 1 171 ? -8.971 1.203 3.816 1.00 79.31 171 LEU A C 1
ATOM 1315 O O . LEU A 1 171 ? -9.431 1.396 4.940 1.00 79.31 171 LEU A O 1
ATOM 1319 N N . ASN A 1 172 ? -9.737 0.981 2.744 1.00 69.50 172 ASN A N 1
ATOM 1320 C CA . ASN A 1 172 ? -11.202 1.010 2.738 1.00 69.50 172 ASN A CA 1
ATOM 1321 C C . ASN A 1 172 ? -11.800 -0.389 2.818 1.00 69.50 172 ASN A C 1
ATOM 1323 O O . ASN A 1 172 ? -12.782 -0.544 3.574 1.00 69.50 172 ASN A O 1
#

Secondary structure (DSSP, 8-state):
---HHHHHHHHHHHSSS-SS--EE-SS---HHHHHHHHHTTS-SEE--SHHHHH-TTHHHHHHTT-GGGS-------STTTS-S-SSS-----SS-TTTT-TTTS-----SS--EEEEE--SHHHHHHHHHHHHTT-EEEEE-SSSSS-THHHHHTTSTT-GGGHHHHHHT-

InterPro domains:
  IPR001155 NADH:flavin oxidoreductase/NADH oxidase, N-terminal [PF00724] (18-67)
  IPR013785 Aldolase-type TIM barrel [G3DSA:3.20.20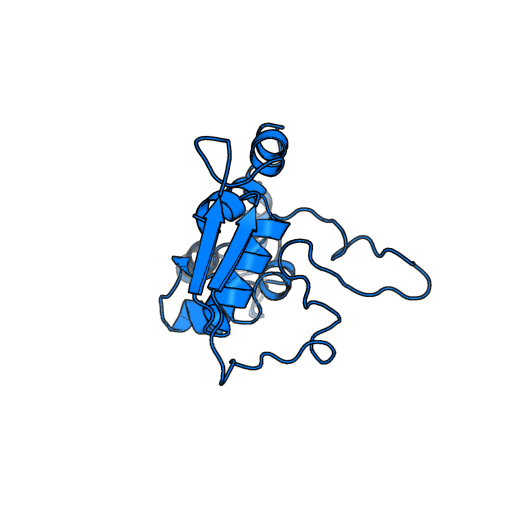.70] (9-110)
  IPR051793 NADH:flavin oxidoreductase/NADH oxidase [PTHR42917] (19-169)